Protein AF-A0A1E4RTU0-F1 (afdb_monomer_lite)

Radius of gyration: 56.6 Å; chains: 1; bounding box: 111×32×155 Å

Organism: Cyberlindnera jadinii (strain ATCC 18201 / CBS 1600 / BCRC 20928 / JCM 3617 / NBRC 0987 / NRRL Y-1542) (NCBI:txid983966)

InterPro domains:
  IPR022784 Ribosome biogenesis protein Alb1 [PF09135] (7-119)
  IPR053278 Shuttling pre-60S factor ECM1 [PTHR28280] (1-167)

Sequence (171 aa):
MAKKVSKHSRAARRNEIQEPEAKALETLPRAEKTDLTSVIIRATAKKNEDLLTSKMNKKERSKNKVTKKSTPVTNINKERVERAINLSERLEGKISKSKQRAKMVQTTRKANWDVINSEVKIHTETLEAATDDKDSEKLQEDSMVDDFYEVEKPKIQTAKNAFALLDEVEL

Secondary structure (DSSP, 8-state):
-PPPPPTTSHHHHHHHT--HHHHHTTSS---TT--HHHHHHHHHHHHHHHHHHHHHHHHHHHHT--S-------HHHHHHHHHHHHHHHHHHHHHHHHHHHHHHHHHHHHHHHHHHHHHHHHHHHHHHHHHHHHHHHHHHHHHHHHTT-------PPPPPPTTTTSTTS--

Structure (mmCIF, N/CA/C/O backbone):
data_AF-A0A1E4RTU0-F1
#
_entry.id   AF-A0A1E4RTU0-F1
#
loop_
_atom_site.group_PDB
_atom_site.id
_atom_site.type_symbol
_atom_site.label_atom_id
_atom_site.label_alt_id
_atom_site.label_comp_id
_atom_site.label_asym_id
_atom_site.label_entity_id
_atom_site.label_seq_id
_atom_site.pdbx_PDB_ins_code
_atom_site.Cartn_x
_atom_site.Cartn_y
_atom_site.Cartn_z
_atom_site.occupancy
_atom_site.B_iso_or_equiv
_atom_site.auth_seq_id
_atom_site.auth_comp_id
_atom_site.auth_asym_id
_atom_site.auth_atom_id
_atom_site.pdbx_PDB_model_num
ATOM 1 N N . MET A 1 1 ? -71.075 2.437 71.605 1.00 45.56 1 MET A N 1
ATOM 2 C CA . MET A 1 1 ? -71.528 1.034 71.765 1.00 45.56 1 MET A CA 1
ATOM 3 C C . MET A 1 1 ? -71.775 0.431 70.389 1.00 45.56 1 MET A C 1
ATOM 5 O O . MET A 1 1 ? -72.551 0.998 69.629 1.00 45.56 1 MET A O 1
ATOM 9 N N . ALA A 1 2 ? -71.085 -0.654 70.030 1.00 62.97 2 ALA A N 1
ATOM 10 C CA . ALA A 1 2 ? -71.253 -1.306 68.729 1.00 62.97 2 ALA A CA 1
ATOM 11 C C . ALA A 1 2 ? -72.575 -2.098 68.686 1.00 62.97 2 ALA A C 1
ATOM 13 O O . ALA A 1 2 ? -72.886 -2.842 69.616 1.00 62.97 2 ALA A O 1
ATOM 14 N N . LYS A 1 3 ? -73.374 -1.921 67.626 1.00 69.19 3 LYS A N 1
ATOM 15 C CA . LYS A 1 3 ? -74.648 -2.638 67.441 1.00 69.19 3 LYS A CA 1
ATOM 16 C C . LYS A 1 3 ? -74.368 -4.127 67.201 1.00 69.19 3 LYS A C 1
ATOM 18 O O . LYS A 1 3 ? -73.493 -4.462 66.405 1.00 69.19 3 LYS A O 1
ATOM 23 N N . LYS A 1 4 ? -75.115 -5.015 67.869 1.00 71.88 4 LYS A N 1
ATOM 24 C CA . LYS A 1 4 ? -75.007 -6.473 67.683 1.00 71.88 4 LYS A CA 1
ATOM 25 C C . LYS A 1 4 ? -75.307 -6.819 66.220 1.00 71.88 4 LYS A C 1
ATOM 27 O O . LYS A 1 4 ? -76.408 -6.564 65.737 1.00 71.88 4 LYS A O 1
ATOM 32 N N . VAL A 1 5 ? -74.326 -7.371 65.510 1.00 69.00 5 VAL A N 1
ATOM 33 C CA . VAL A 1 5 ? -74.485 -7.787 64.112 1.00 69.00 5 VAL A CA 1
ATOM 34 C C . VAL A 1 5 ? -75.242 -9.119 64.092 1.00 69.00 5 VAL A C 1
ATOM 36 O O . VAL A 1 5 ? -74.838 -10.075 64.749 1.00 69.00 5 VAL A O 1
ATOM 39 N N . SER A 1 6 ? -76.369 -9.175 63.378 1.00 76.50 6 SER A N 1
ATOM 40 C CA . SER A 1 6 ? -77.168 -10.400 63.218 1.00 76.50 6 SER A CA 1
ATOM 41 C C . SER A 1 6 ? -76.361 -11.503 62.523 1.00 76.50 6 SER A C 1
ATOM 43 O O . SER A 1 6 ? -75.692 -11.236 61.522 1.00 76.50 6 SER A O 1
ATOM 45 N N . LYS A 1 7 ? -76.495 -12.750 63.005 1.00 73.06 7 LYS A N 1
ATOM 46 C CA . LYS A 1 7 ? -75.825 -13.954 62.468 1.00 73.06 7 LYS A CA 1
ATOM 47 C C . LYS A 1 7 ? -76.116 -14.216 60.981 1.00 73.06 7 LYS A C 1
ATOM 49 O O . LYS A 1 7 ? -75.350 -14.899 60.320 1.00 73.06 7 LYS A O 1
ATOM 54 N N . HIS A 1 8 ? -77.209 -13.672 60.444 1.00 72.19 8 HIS A N 1
ATOM 55 C CA . HIS A 1 8 ? -77.600 -13.831 59.037 1.00 72.19 8 HIS A CA 1
ATOM 56 C C . HIS A 1 8 ? -77.222 -12.639 58.142 1.00 72.19 8 HIS A C 1
ATOM 58 O O . HIS A 1 8 ? -77.520 -12.644 56.948 1.00 72.19 8 HIS A O 1
ATOM 64 N N . SER A 1 9 ? -76.576 -11.606 58.692 1.00 76.44 9 SER A N 1
ATOM 65 C CA . SER A 1 9 ? -76.169 -10.437 57.912 1.00 76.44 9 SER A CA 1
ATOM 66 C C . SER A 1 9 ? -74.999 -10.757 56.983 1.00 76.44 9 SER A C 1
ATOM 68 O O . SER A 1 9 ? -74.078 -11.501 57.324 1.00 76.44 9 SER A O 1
ATOM 70 N N . ARG A 1 10 ? -74.995 -10.114 55.813 1.00 70.88 10 ARG A N 1
ATOM 71 C CA . ARG A 1 10 ? -73.945 -10.241 54.794 1.00 70.88 10 ARG A CA 1
ATOM 72 C C . ARG A 1 10 ? -72.553 -9.886 55.338 1.00 70.88 10 ARG A C 1
ATOM 74 O O . ARG A 1 10 ? -71.573 -10.489 54.923 1.00 70.88 10 ARG A O 1
ATOM 81 N N . ALA A 1 11 ? -72.471 -8.959 56.298 1.00 71.00 11 ALA A N 1
ATOM 82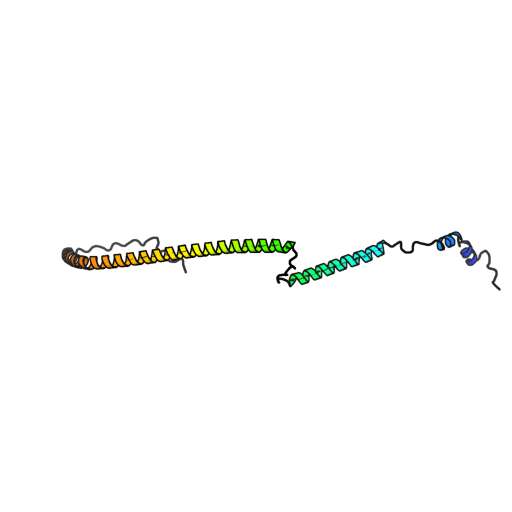 C CA . ALA A 1 11 ? -71.219 -8.589 56.964 1.00 71.00 11 ALA A CA 1
ATOM 83 C C . ALA A 1 11 ? -70.666 -9.702 57.876 1.00 71.00 11 ALA A C 1
ATOM 85 O O . ALA A 1 11 ? -69.456 -9.882 57.934 1.00 71.00 11 ALA A O 1
ATOM 86 N N . ALA A 1 12 ? -71.537 -10.473 58.542 1.00 71.00 12 ALA A N 1
ATOM 87 C CA . ALA A 1 12 ? -71.121 -11.602 59.379 1.00 71.00 12 ALA A CA 1
ATOM 88 C C . ALA A 1 12 ? -70.538 -12.734 58.519 1.00 71.00 12 ALA A C 1
ATOM 90 O O . ALA A 1 12 ? -69.432 -13.196 58.778 1.00 71.00 12 ALA A O 1
ATOM 91 N N . ARG A 1 13 ? -71.218 -13.070 57.414 1.00 69.19 13 ARG A N 1
ATOM 92 C CA . ARG A 1 13 ? -70.750 -14.083 56.451 1.00 69.19 13 ARG A CA 1
ATOM 93 C C . ARG A 1 13 ? -69.430 -13.705 55.772 1.00 69.19 13 ARG A C 1
ATOM 95 O O . ARG A 1 13 ? -68.651 -14.577 55.417 1.00 69.19 13 ARG A O 1
ATOM 102 N N . ARG A 1 14 ? -69.157 -12.407 55.599 1.00 68.06 14 ARG A N 1
ATOM 103 C CA . ARG A 1 14 ? -67.909 -11.926 54.984 1.00 68.06 14 ARG A CA 1
ATOM 104 C C . ARG A 1 14 ? -66.693 -12.057 55.912 1.00 68.06 14 ARG A C 1
ATOM 106 O O . ARG A 1 14 ? -65.586 -12.207 55.412 1.00 68.06 14 ARG A O 1
ATOM 113 N N . ASN A 1 15 ? -66.898 -12.007 57.229 1.00 62.62 15 ASN A N 1
ATOM 114 C CA . ASN A 1 15 ? -65.826 -12.166 58.217 1.00 62.62 15 ASN A CA 1
ATOM 115 C C . ASN A 1 15 ? -65.543 -13.642 58.546 1.00 62.62 15 ASN A C 1
ATOM 117 O O . ASN A 1 15 ? -64.436 -13.963 58.955 1.00 62.62 15 ASN A O 1
ATOM 121 N N . GLU A 1 16 ? -66.518 -14.534 58.349 1.00 61.56 16 GLU A N 1
ATOM 122 C CA . GLU A 1 16 ? -66.374 -15.983 58.577 1.00 61.56 16 GLU A CA 1
ATOM 123 C C . GLU A 1 16 ? -65.512 -16.675 57.500 1.00 61.56 16 GLU A C 1
ATOM 125 O O . GLU A 1 16 ? -64.900 -17.697 57.767 1.00 61.56 16 GLU A O 1
ATOM 130 N N . ILE A 1 17 ? -65.403 -16.079 56.304 1.00 60.53 17 ILE A N 1
ATOM 131 C CA . ILE A 1 17 ? -64.578 -16.563 55.172 1.00 60.53 17 ILE A CA 1
ATOM 132 C C . ILE A 1 17 ? -63.129 -16.035 55.260 1.00 60.53 17 ILE A C 1
ATOM 134 O O . ILE A 1 17 ? -62.313 -16.219 54.359 1.00 60.53 17 ILE A O 1
ATOM 138 N N . GLN A 1 18 ? -62.779 -15.331 56.339 1.00 58.88 18 GLN A N 1
ATOM 139 C CA . GLN A 1 18 ? -61.429 -14.818 56.524 1.00 58.88 18 GLN A CA 1
ATOM 140 C C . GLN A 1 18 ? -60.533 -15.924 57.096 1.00 58.88 18 GLN A C 1
ATOM 142 O O . GLN A 1 18 ? -60.240 -15.939 58.288 1.00 58.88 18 GLN A O 1
ATOM 147 N N . GLU A 1 19 ? -60.130 -16.850 56.221 1.00 61.78 19 GLU A N 1
ATOM 148 C CA . GLU A 1 19 ? -59.157 -17.916 56.486 1.00 61.78 19 GLU A CA 1
ATOM 149 C C . GLU A 1 19 ? -57.935 -17.343 57.238 1.00 61.78 19 GLU A C 1
ATOM 151 O O . GLU A 1 19 ? -57.203 -16.511 56.682 1.00 61.78 19 GLU A O 1
ATOM 156 N N . PRO A 1 20 ? -57.693 -17.729 58.506 1.00 62.56 20 PRO A N 1
ATOM 157 C CA . PRO A 1 20 ? -56.568 -17.215 59.290 1.00 62.56 20 PRO A CA 1
ATOM 158 C C . PRO A 1 20 ? -55.217 -17.656 58.709 1.00 62.56 20 PRO A C 1
ATOM 160 O O . PRO A 1 20 ? -54.208 -16.976 58.901 1.00 62.56 20 PRO A O 1
ATOM 163 N N . GLU A 1 21 ? -55.209 -18.744 57.940 1.00 61.44 21 GLU A N 1
ATOM 164 C CA . GLU A 1 21 ? -54.035 -19.271 57.244 1.00 61.44 21 GLU A CA 1
ATOM 165 C C . GLU A 1 21 ? -53.525 -18.313 56.156 1.00 61.44 21 GLU A C 1
ATOM 167 O O . GLU A 1 21 ? -52.318 -18.172 55.973 1.00 61.44 21 GLU A O 1
ATOM 172 N N . ALA A 1 22 ? -54.415 -17.562 55.494 1.00 62.41 22 ALA A N 1
ATOM 173 C CA . ALA A 1 22 ? -54.025 -16.605 54.458 1.00 62.41 22 ALA A CA 1
ATOM 174 C C . ALA A 1 22 ? -53.202 -15.432 55.022 1.00 62.41 22 ALA A C 1
ATOM 176 O O . ALA A 1 22 ? -52.279 -14.957 54.364 1.00 62.41 22 ALA A O 1
ATOM 177 N N . LYS A 1 23 ? -53.474 -15.006 56.266 1.00 65.81 23 LYS A N 1
ATOM 178 C CA . LYS A 1 23 ? -52.686 -13.967 56.960 1.00 65.81 23 LYS A CA 1
ATOM 179 C C . LYS A 1 23 ? -51.323 -14.474 57.431 1.00 65.81 23 LYS A C 1
ATOM 181 O O . LYS A 1 23 ? -50.386 -13.689 57.529 1.00 65.81 23 LYS A O 1
ATOM 186 N N . ALA A 1 24 ? -51.192 -15.774 57.700 1.00 67.38 24 ALA A N 1
ATOM 187 C CA . ALA A 1 24 ? -49.907 -16.385 58.036 1.00 67.38 24 ALA A CA 1
ATOM 188 C C . ALA A 1 24 ? -48.956 -16.449 56.823 1.00 67.38 24 ALA A C 1
ATOM 190 O O . ALA A 1 24 ? -47.741 -16.464 56.995 1.00 67.38 24 ALA A O 1
ATOM 191 N N . LEU A 1 25 ? -49.490 -16.437 55.596 1.00 65.81 25 LEU A N 1
ATOM 192 C CA . LEU A 1 25 ? -48.696 -16.391 54.361 1.00 65.81 25 LEU A CA 1
ATOM 193 C C . LEU A 1 25 ? -48.195 -14.980 54.008 1.00 65.81 25 LEU A C 1
ATOM 195 O O . LEU A 1 25 ? -47.264 -14.854 53.214 1.00 65.81 25 LEU A O 1
ATOM 199 N N . GLU A 1 26 ? -48.783 -13.928 54.586 1.00 70.62 26 GLU A N 1
ATOM 200 C CA . GLU A 1 26 ? -48.358 -12.534 54.382 1.00 70.62 26 GLU A CA 1
ATOM 201 C C . GLU A 1 26 ? -47.128 -12.160 55.224 1.00 70.62 26 GLU A C 1
ATOM 203 O O . GLU A 1 26 ? -46.374 -11.268 54.843 1.00 70.62 26 GLU A O 1
ATOM 208 N N . THR A 1 27 ? -46.899 -12.843 56.353 1.00 75.06 27 THR A N 1
ATOM 209 C CA . THR A 1 27 ? -45.747 -12.601 57.243 1.00 75.06 27 THR A CA 1
ATOM 210 C C . THR A 1 27 ? -44.485 -13.351 56.822 1.00 75.06 27 THR A C 1
ATOM 212 O O . THR A 1 27 ? -43.403 -13.074 57.345 1.00 75.06 27 THR A O 1
ATOM 215 N N . LEU A 1 28 ? -44.595 -14.292 55.880 1.00 73.38 28 LEU A N 1
ATOM 216 C CA . LEU A 1 28 ? -43.433 -14.960 55.312 1.00 73.38 28 LEU A CA 1
ATOM 217 C C . LEU A 1 28 ? -42.705 -13.994 54.366 1.00 73.38 28 LEU A C 1
ATOM 219 O O . LEU A 1 28 ? -43.346 -13.402 53.494 1.00 73.38 28 LEU A O 1
ATOM 223 N N . PRO A 1 29 ? -41.372 -13.841 54.484 1.00 73.75 29 PRO A N 1
ATOM 224 C CA . PRO A 1 29 ? -40.609 -13.002 53.573 1.00 73.75 29 PRO A CA 1
ATOM 225 C C . PRO A 1 29 ? -40.740 -13.552 52.148 1.00 73.75 29 PRO A C 1
ATOM 227 O O . PRO A 1 29 ? -40.154 -14.575 51.789 1.00 73.75 29 PRO A O 1
ATOM 230 N N . ARG A 1 30 ? -41.540 -12.873 51.321 1.00 68.31 30 ARG A N 1
ATOM 231 C CA . ARG A 1 30 ? -41.620 -13.137 49.884 1.00 68.31 30 ARG A CA 1
ATOM 232 C C . ARG A 1 30 ? -40.305 -12.693 49.249 1.00 68.31 30 ARG A C 1
ATOM 234 O O . ARG A 1 30 ? -39.749 -11.663 49.611 1.00 68.31 30 ARG A O 1
ATOM 241 N N . ALA A 1 31 ? -39.798 -13.446 48.280 1.00 70.81 31 ALA A N 1
ATOM 242 C CA . ALA A 1 31 ? -38.644 -13.008 47.506 1.00 70.81 31 ALA A CA 1
ATOM 243 C C . ALA A 1 31 ? -39.057 -11.819 46.613 1.00 70.81 31 ALA A C 1
ATOM 245 O O . ALA A 1 31 ? -39.566 -12.001 45.513 1.00 70.81 31 ALA A O 1
ATOM 246 N N . GLU A 1 32 ? -38.852 -10.588 47.083 1.00 67.62 32 GLU A N 1
ATOM 247 C CA . GLU A 1 32 ? -39.274 -9.337 46.421 1.00 67.62 32 GLU A CA 1
ATOM 248 C C . GLU A 1 32 ? -38.527 -9.031 45.101 1.00 67.62 32 GLU A C 1
ATOM 250 O O . GLU A 1 32 ? -38.765 -8.005 44.466 1.00 67.62 32 GLU A O 1
ATOM 255 N N . LYS A 1 33 ? -37.611 -9.907 44.659 1.00 61.59 33 LYS A N 1
ATOM 256 C CA . LYS A 1 33 ? -36.774 -9.725 43.455 1.00 61.59 33 LYS A CA 1
ATOM 257 C C . LYS A 1 33 ? -36.660 -10.992 42.601 1.00 61.59 33 LYS A C 1
ATOM 259 O O . LYS A 1 33 ? -35.572 -11.348 42.154 1.00 61.59 33 LYS A O 1
ATOM 264 N N . THR A 1 34 ? -37.767 -11.693 42.376 1.00 64.56 34 THR A N 1
ATOM 265 C CA . THR A 1 34 ? -37.798 -12.872 41.488 1.00 64.56 34 THR A CA 1
ATOM 266 C C . THR A 1 34 ? -37.819 -12.519 39.999 1.00 64.56 34 THR A C 1
ATOM 268 O O . THR A 1 34 ? -37.480 -13.367 39.176 1.00 64.56 34 THR A O 1
ATOM 271 N N . ASP A 1 35 ? -38.099 -11.262 39.635 1.00 67.75 35 ASP A N 1
ATOM 272 C CA . ASP A 1 35 ? -38.047 -10.764 38.250 1.00 67.75 35 ASP A CA 1
ATOM 273 C C . ASP A 1 35 ? -36.610 -10.477 37.777 1.00 67.75 35 ASP A C 1
ATOM 275 O O . ASP A 1 35 ? -36.276 -9.405 37.255 1.00 67.75 35 ASP A O 1
ATOM 279 N N . LEU A 1 36 ? -35.740 -11.475 37.932 1.00 76.00 36 LEU A N 1
ATOM 280 C CA . LEU A 1 36 ? -34.381 -11.490 37.389 1.00 76.00 36 LEU A CA 1
ATOM 281 C C . LEU A 1 36 ? -34.403 -11.324 35.866 1.00 76.00 36 LEU A C 1
ATOM 283 O O . LEU A 1 36 ? -33.525 -10.678 35.300 1.00 76.00 36 LEU A O 1
ATOM 287 N N . THR A 1 37 ? -35.446 -11.830 35.206 1.00 76.44 37 THR A N 1
ATOM 288 C CA . THR A 1 37 ? -35.696 -11.664 33.770 1.00 76.44 37 THR A CA 1
ATOM 289 C C . THR A 1 37 ? -35.791 -10.191 33.381 1.00 76.44 37 THR A C 1
ATOM 291 O O . THR A 1 37 ? -35.110 -9.770 32.453 1.00 76.44 37 THR A O 1
ATOM 294 N N . SER A 1 38 ? -36.540 -9.368 34.119 1.00 77.81 38 SER A N 1
ATOM 295 C CA . SER A 1 38 ? -36.683 -7.935 33.822 1.00 77.81 38 SER A CA 1
ATOM 296 C C . SER A 1 38 ? -35.371 -7.156 34.003 1.00 77.81 38 SER A C 1
ATOM 298 O O . SER A 1 38 ? -35.087 -6.204 33.269 1.00 77.81 38 SER A O 1
ATOM 300 N N . VAL A 1 39 ? -34.548 -7.567 34.973 1.00 80.62 39 VAL A N 1
ATOM 301 C CA . VAL A 1 39 ? -33.229 -6.981 35.247 1.00 80.62 39 VAL A CA 1
ATOM 302 C C . VAL A 1 39 ? -32.233 -7.389 34.163 1.00 80.62 39 VAL A C 1
ATOM 304 O O . VAL A 1 39 ? -31.518 -6.538 33.635 1.00 80.62 39 VAL A O 1
ATOM 307 N N . ILE A 1 40 ? -32.235 -8.665 33.770 1.00 82.12 40 ILE A N 1
ATOM 308 C CA . ILE A 1 40 ? -31.419 -9.190 32.673 1.00 82.12 40 ILE A CA 1
ATOM 309 C C . ILE A 1 40 ? -31.813 -8.525 31.351 1.00 82.12 40 ILE A C 1
ATOM 311 O O . ILE A 1 40 ? -30.932 -8.075 30.622 1.00 82.12 40 ILE A O 1
ATOM 315 N N . ILE A 1 41 ? -33.108 -8.383 31.052 1.00 82.00 41 ILE A N 1
ATOM 316 C CA . ILE A 1 41 ? -33.603 -7.715 29.839 1.00 82.00 41 ILE A CA 1
ATOM 317 C C . ILE A 1 41 ? -33.143 -6.253 29.806 1.00 82.00 41 ILE A C 1
ATOM 319 O O . ILE A 1 41 ? -32.578 -5.823 28.807 1.00 82.00 41 ILE A O 1
ATOM 323 N N . ARG A 1 42 ? -33.277 -5.493 30.903 1.00 81.94 42 ARG A N 1
ATOM 324 C CA . ARG A 1 42 ? -32.774 -4.106 30.964 1.00 81.94 42 ARG A CA 1
ATOM 325 C C . ARG A 1 42 ? -31.257 -4.012 30.796 1.00 81.94 42 ARG A C 1
ATOM 327 O O . ARG A 1 42 ? -30.772 -3.161 30.054 1.00 81.94 42 ARG A O 1
ATOM 334 N N . ALA A 1 43 ? -30.502 -4.886 31.458 1.00 81.81 43 ALA A N 1
ATOM 335 C CA . ALA A 1 43 ? -29.044 -4.884 31.379 1.00 81.81 43 ALA A CA 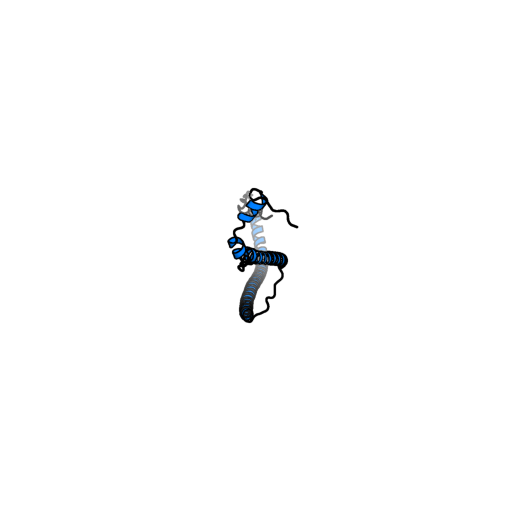1
ATOM 336 C C . ALA A 1 43 ? -28.527 -5.304 29.990 1.00 81.81 43 ALA A C 1
ATOM 338 O O . ALA A 1 43 ? -27.538 -4.754 29.504 1.00 81.81 43 ALA A O 1
ATOM 339 N N . THR A 1 44 ? -29.184 -6.269 29.340 1.00 84.88 44 THR A N 1
ATOM 340 C CA . THR A 1 44 ? -28.823 -6.751 27.997 1.00 84.88 44 THR A CA 1
ATOM 341 C C . THR A 1 44 ? -29.268 -5.788 26.903 1.00 84.88 44 THR A C 1
ATOM 343 O O . THR A 1 44 ? -28.482 -5.528 25.996 1.00 84.88 44 THR A O 1
ATOM 346 N N . ALA A 1 45 ? -30.457 -5.189 27.013 1.00 83.06 45 ALA A N 1
ATOM 347 C CA . ALA A 1 45 ? -30.926 -4.157 26.091 1.00 83.06 45 ALA A CA 1
ATOM 348 C C . ALA A 1 45 ? -29.967 -2.962 26.066 1.00 83.06 45 ALA A C 1
ATOM 350 O O . ALA A 1 45 ? -29.522 -2.574 24.991 1.00 83.06 45 ALA A O 1
ATOM 351 N N . LYS A 1 46 ? -29.540 -2.473 27.239 1.00 86.44 46 LYS A N 1
ATOM 352 C CA . LYS A 1 46 ? -28.554 -1.389 27.340 1.00 86.44 46 LYS A CA 1
ATOM 353 C C . LYS A 1 46 ? -27.208 -1.757 26.705 1.00 86.44 46 LYS A C 1
ATOM 355 O O . LYS A 1 46 ? -26.664 -0.986 25.926 1.00 86.44 46 LYS A O 1
ATOM 360 N N . LYS A 1 47 ? -26.683 -2.960 26.974 1.00 89.12 47 LYS A N 1
ATOM 361 C CA . LYS A 1 47 ? -25.436 -3.441 26.343 1.00 89.12 47 LYS A CA 1
ATOM 362 C C . LYS A 1 47 ? -25.559 -3.544 24.822 1.00 89.12 47 LYS A C 1
ATOM 364 O O . LYS A 1 47 ? -24.610 -3.223 24.111 1.00 89.12 47 LYS A O 1
ATOM 369 N N . ASN A 1 48 ? -26.705 -4.003 24.327 1.00 89.56 48 ASN A N 1
ATOM 370 C CA . ASN A 1 48 ? -26.962 -4.115 22.897 1.00 89.56 48 ASN A CA 1
ATOM 371 C C . ASN A 1 48 ? -27.072 -2.734 22.245 1.00 89.56 48 ASN A C 1
ATOM 373 O O . ASN A 1 48 ? -26.499 -2.530 21.178 1.00 89.56 48 ASN A O 1
ATOM 377 N N . GLU A 1 49 ? -27.734 -1.785 22.904 1.00 88.38 49 GLU A N 1
ATOM 378 C CA . GLU A 1 49 ? -27.833 -0.389 22.480 1.00 88.38 49 GLU A CA 1
ATOM 379 C C . GLU A 1 49 ? -26.451 0.288 22.450 1.00 88.38 49 GLU A C 1
ATOM 381 O O . GLU A 1 49 ? -26.066 0.842 21.421 1.00 88.38 49 GLU A O 1
ATOM 386 N N . ASP A 1 50 ? -25.638 0.129 23.499 1.00 90.75 50 ASP A N 1
ATOM 387 C CA . ASP A 1 50 ? -24.251 0.621 23.569 1.00 90.75 50 ASP A CA 1
ATOM 388 C C . ASP A 1 50 ? -23.357 0.016 22.469 1.00 90.75 50 ASP A C 1
ATOM 390 O O . ASP A 1 50 ? -22.470 0.672 21.906 1.00 90.75 50 ASP A O 1
ATOM 394 N N . LEU A 1 51 ? -23.583 -1.253 22.121 1.00 91.75 51 LEU A N 1
ATOM 395 C CA . LEU A 1 51 ? -22.865 -1.924 21.040 1.00 91.75 51 LEU A CA 1
ATOM 396 C C . LEU A 1 51 ? -23.291 -1.389 19.665 1.00 91.75 51 LEU A C 1
ATOM 398 O O . LEU A 1 51 ? -22.455 -1.255 18.765 1.00 91.75 51 LEU A O 1
ATOM 402 N N . LEU A 1 52 ? -24.575 -1.066 19.502 1.00 91.69 52 LEU A N 1
ATOM 403 C CA . LEU A 1 52 ? -25.147 -0.514 18.277 1.00 91.69 52 LEU A CA 1
ATOM 404 C C . LEU A 1 52 ? -24.675 0.929 18.057 1.00 91.69 52 LEU A C 1
ATOM 406 O O . LEU A 1 52 ? -24.162 1.235 16.978 1.00 91.69 52 LEU A O 1
ATOM 410 N N . THR A 1 53 ? -24.708 1.775 19.089 1.00 91.31 53 THR A N 1
ATOM 411 C CA . THR A 1 53 ? -24.154 3.140 19.048 1.00 91.31 53 THR A CA 1
ATOM 412 C C . THR A 1 53 ? -22.651 3.114 18.770 1.00 91.31 53 THR A C 1
ATOM 414 O O . THR A 1 53 ? -22.165 3.830 17.895 1.00 91.31 53 THR A O 1
ATOM 417 N N . SER A 1 54 ? -21.897 2.211 19.403 1.00 90.81 54 SER A N 1
ATOM 418 C CA . SER A 1 54 ? -20.466 2.018 19.129 1.00 90.81 54 SER A CA 1
ATOM 419 C C . SER A 1 54 ? -20.184 1.594 17.682 1.00 90.81 54 SER A C 1
ATOM 421 O O . SER A 1 54 ? -19.203 2.047 17.084 1.00 90.81 54 SER A O 1
ATOM 423 N N . LYS A 1 55 ? -21.021 0.729 17.093 1.00 90.75 55 LYS A N 1
ATOM 424 C CA . LYS A 1 55 ? -20.907 0.314 15.683 1.00 90.75 55 LYS A CA 1
ATOM 425 C C . LYS A 1 55 ? -21.250 1.456 14.727 1.00 90.75 55 LYS A C 1
ATOM 427 O O . LYS A 1 55 ? -20.509 1.656 13.764 1.00 90.75 55 LYS A O 1
ATOM 432 N N . MET A 1 56 ? -22.303 2.221 15.007 1.00 88.94 56 MET A N 1
ATOM 433 C CA . MET A 1 56 ? -22.678 3.410 14.233 1.00 88.94 56 MET A CA 1
ATOM 434 C C . MET A 1 56 ? -21.566 4.462 14.273 1.00 88.94 56 MET A C 1
ATOM 436 O O . MET A 1 56 ? -21.057 4.846 13.222 1.00 88.94 56 MET A O 1
ATOM 440 N N . ASN A 1 57 ? -21.055 4.784 15.462 1.00 86.69 57 ASN A N 1
ATOM 441 C CA . ASN A 1 57 ? -19.929 5.699 15.650 1.00 86.69 57 ASN A CA 1
ATOM 442 C C . ASN A 1 57 ? -18.659 5.228 14.920 1.00 86.69 57 ASN A C 1
ATOM 444 O O . ASN A 1 57 ? -17.940 6.029 14.324 1.00 86.69 57 ASN A O 1
ATOM 448 N N . LYS A 1 58 ? -18.353 3.921 14.931 1.00 83.81 58 LYS A N 1
ATOM 449 C CA . LYS A 1 58 ? -17.228 3.358 14.159 1.00 83.81 58 LYS A CA 1
ATOM 450 C C . LYS A 1 58 ? -17.451 3.482 12.652 1.00 83.81 58 LYS A C 1
ATOM 452 O O . LYS A 1 58 ? -16.503 3.811 11.942 1.00 83.81 58 LYS A O 1
ATOM 457 N N . LYS A 1 59 ? -18.671 3.237 12.167 1.00 82.56 59 LYS A N 1
ATOM 458 C CA . LYS A 1 59 ? -19.038 3.342 10.748 1.00 82.56 59 LYS A CA 1
ATOM 459 C C . LYS A 1 59 ? -18.953 4.789 10.260 1.00 82.56 59 LYS A C 1
ATOM 461 O O . LYS A 1 59 ? -18.360 5.030 9.215 1.00 82.56 59 LYS A O 1
ATOM 466 N N . GLU A 1 60 ? -19.454 5.749 11.031 1.00 78.06 60 GLU A N 1
ATOM 467 C CA . GLU A 1 60 ? -19.341 7.183 10.729 1.00 78.06 60 GLU A CA 1
ATOM 468 C C . GLU A 1 60 ? -17.884 7.655 10.734 1.00 78.06 60 GLU A C 1
ATOM 470 O O . GLU A 1 60 ? -17.419 8.262 9.770 1.00 78.06 60 GLU A O 1
ATOM 475 N N . ARG A 1 61 ? -17.105 7.263 11.752 1.00 68.06 61 ARG A N 1
ATOM 476 C CA . ARG A 1 61 ? -15.659 7.542 11.810 1.00 68.06 61 ARG A CA 1
ATOM 477 C C . ARG A 1 61 ? -14.869 6.872 10.685 1.00 68.06 61 ARG A C 1
ATOM 479 O O . ARG A 1 61 ? -13.787 7.345 10.359 1.00 68.06 61 ARG A O 1
ATOM 486 N N . SER A 1 62 ? -15.353 5.760 10.134 1.00 63.81 62 SER A N 1
ATOM 487 C CA . SER A 1 62 ? -14.715 5.046 9.022 1.00 63.81 62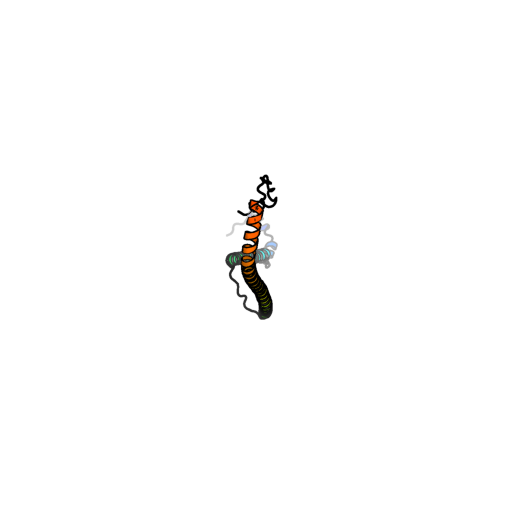 SER A CA 1
ATOM 488 C C . SER A 1 62 ? -15.023 5.682 7.669 1.00 63.81 62 SER A C 1
ATOM 490 O O . SER A 1 62 ? -14.145 5.695 6.813 1.00 63.81 62 SER A O 1
ATOM 492 N N . LYS A 1 63 ? -16.236 6.214 7.469 1.00 64.12 63 LYS A N 1
ATOM 493 C CA . LYS A 1 63 ? -16.638 6.856 6.207 1.00 64.12 63 LYS A CA 1
ATOM 494 C C . LYS A 1 63 ? -15.812 8.107 5.892 1.00 64.12 63 LYS A C 1
ATOM 496 O O . LYS A 1 63 ? -15.523 8.352 4.730 1.00 64.12 63 LYS A O 1
ATOM 501 N N . ASN A 1 64 ? -15.354 8.825 6.921 1.00 58.22 64 ASN A N 1
ATOM 502 C CA . ASN A 1 64 ? -14.586 10.067 6.762 1.00 58.22 64 ASN A CA 1
ATOM 503 C C . ASN A 1 64 ? -13.068 9.905 6.967 1.00 58.22 64 ASN A C 1
ATOM 505 O O . ASN A 1 64 ? -12.349 10.901 7.006 1.00 58.22 64 ASN A O 1
ATOM 509 N N . LYS A 1 65 ? -12.546 8.678 7.129 1.00 55.47 65 LYS A N 1
ATOM 510 C CA . LYS A 1 65 ? -11.133 8.457 7.481 1.00 55.47 65 LYS A CA 1
ATOM 511 C C . LYS A 1 65 ? -10.405 7.585 6.460 1.00 55.47 65 LYS A C 1
ATOM 513 O O . LYS A 1 65 ? -9.939 6.496 6.771 1.00 55.47 65 LYS A O 1
ATOM 518 N N . VAL A 1 66 ? -10.225 8.148 5.264 1.00 55.09 66 VAL A N 1
ATOM 519 C CA . VAL A 1 66 ? -9.166 7.771 4.299 1.00 55.09 66 VAL A CA 1
ATOM 520 C C . VAL A 1 66 ? -7.822 8.415 4.698 1.00 55.09 66 VAL A C 1
ATOM 522 O O . VAL A 1 66 ? -6.913 8.582 3.896 1.00 55.09 66 VAL A O 1
ATOM 525 N N . THR A 1 67 ? -7.647 8.800 5.964 1.00 55.03 67 THR A N 1
ATOM 526 C CA . THR A 1 67 ? -6.380 9.335 6.466 1.00 55.03 67 THR A CA 1
ATOM 527 C C . THR A 1 67 ? -5.707 8.307 7.364 1.00 55.03 67 THR A C 1
ATOM 529 O O . THR A 1 67 ? -6.258 7.866 8.377 1.00 55.03 67 THR A O 1
ATOM 532 N N . LYS A 1 68 ? -4.511 7.896 6.918 1.00 56.56 68 LYS A N 1
ATOM 533 C CA . LYS A 1 68 ? -3.556 6.985 7.562 1.00 56.56 68 LYS A CA 1
ATOM 534 C C . LYS A 1 68 ? -3.631 7.112 9.088 1.00 56.56 68 LYS A C 1
ATOM 536 O O . LYS A 1 68 ? -3.127 8.072 9.662 1.00 56.56 68 LYS A O 1
ATOM 541 N N . LYS A 1 69 ? -4.260 6.150 9.767 1.00 56.66 69 LYS A N 1
ATOM 542 C CA . LYS A 1 69 ? -4.086 6.017 11.217 1.00 56.66 69 LYS A CA 1
ATOM 543 C C . LYS A 1 69 ? -2.654 5.538 11.431 1.00 56.66 69 LYS A C 1
ATOM 545 O O . LYS A 1 69 ? -2.362 4.389 11.112 1.00 56.66 69 LYS A O 1
ATOM 550 N N . SER A 1 70 ? -1.781 6.396 11.956 1.00 59.91 70 SER A N 1
ATOM 551 C CA . SER A 1 70 ? -0.562 5.932 12.611 1.00 59.91 70 SER A CA 1
ATOM 552 C C . SER A 1 70 ? -1.003 5.091 13.806 1.00 59.91 70 SER A C 1
ATOM 554 O O . SER A 1 70 ? -1.456 5.586 14.836 1.00 59.91 70 SER A O 1
ATOM 556 N N . THR A 1 71 ? -1.001 3.774 13.631 1.00 61.09 71 THR A N 1
ATOM 557 C CA . THR A 1 71 ? -1.093 2.866 14.767 1.00 61.09 71 THR A CA 1
ATOM 558 C C . THR A 1 71 ? 0.118 3.135 15.655 1.00 61.09 71 THR A C 1
ATOM 560 O O . THR A 1 71 ? 1.227 3.187 15.114 1.00 61.09 71 THR A O 1
ATOM 563 N N . PRO A 1 72 ? -0.049 3.312 16.978 1.00 62.38 72 PRO A N 1
ATOM 564 C CA . PRO A 1 72 ? 1.095 3.405 17.871 1.00 62.38 72 PRO A CA 1
ATOM 565 C C . PRO A 1 72 ? 1.952 2.155 17.662 1.00 62.38 72 PRO A C 1
ATOM 567 O O . PRO A 1 72 ? 1.436 1.032 17.655 1.00 62.38 72 PRO A O 1
ATOM 570 N N . VAL A 1 73 ? 3.240 2.363 17.388 1.00 57.78 73 VAL A N 1
ATOM 571 C CA . VAL A 1 73 ? 4.197 1.286 17.134 1.00 57.78 73 VAL A CA 1
ATOM 572 C C . VAL A 1 73 ? 4.385 0.529 18.446 1.00 57.78 73 VAL A C 1
ATOM 574 O O . VAL A 1 73 ? 5.207 0.879 19.281 1.00 57.78 73 VAL A O 1
ATOM 577 N N . THR A 1 74 ? 3.562 -0.491 18.664 1.00 67.62 74 THR A N 1
ATOM 578 C CA . THR A 1 74 ? 3.831 -1.532 19.654 1.00 67.62 74 THR A CA 1
ATOM 579 C C . THR A 1 74 ? 5.009 -2.376 19.157 1.00 67.62 74 THR A C 1
ATOM 581 O O . THR A 1 74 ? 5.228 -2.467 17.948 1.00 67.62 74 THR A O 1
ATOM 584 N N . ASN A 1 75 ? 5.766 -3.018 20.054 1.00 64.44 75 ASN A N 1
ATOM 585 C CA . ASN A 1 75 ? 6.958 -3.805 19.684 1.00 64.44 75 ASN A CA 1
ATOM 586 C C . ASN A 1 75 ? 6.689 -4.841 18.567 1.00 64.44 75 ASN A C 1
ATOM 588 O O . ASN A 1 75 ? 7.528 -5.035 17.695 1.00 64.44 75 ASN A O 1
ATOM 592 N N . ILE A 1 76 ? 5.480 -5.413 18.512 1.00 68.25 76 ILE A N 1
ATOM 593 C CA . ILE A 1 76 ? 5.030 -6.334 17.447 1.00 68.25 76 ILE A CA 1
ATOM 594 C C . ILE A 1 76 ? 4.887 -5.643 16.077 1.00 68.25 76 ILE A C 1
ATOM 596 O O . ILE A 1 76 ? 5.162 -6.238 15.035 1.00 68.25 76 ILE A O 1
ATOM 600 N N . ASN A 1 77 ? 4.465 -4.379 16.051 1.00 73.69 77 ASN A N 1
ATOM 601 C CA . ASN A 1 77 ? 4.340 -3.609 14.815 1.00 73.69 77 ASN A CA 1
ATOM 602 C C . ASN A 1 77 ? 5.696 -3.095 14.315 1.00 73.69 77 ASN A C 1
ATOM 604 O O . ASN A 1 77 ? 5.828 -2.857 13.117 1.00 73.69 77 ASN A O 1
ATOM 608 N N . LYS A 1 78 ? 6.702 -2.966 15.191 1.00 82.12 78 LYS A N 1
ATOM 609 C CA . LYS A 1 78 ? 8.046 -2.501 14.825 1.00 82.12 78 LYS A CA 1
ATOM 610 C C . LYS A 1 78 ? 8.724 -3.452 13.838 1.00 82.12 78 LYS A C 1
ATOM 612 O O . LYS A 1 78 ? 9.078 -3.025 12.746 1.00 82.12 78 LYS A O 1
ATOM 617 N N . GLU A 1 79 ? 8.786 -4.747 14.152 1.00 84.69 79 GLU A N 1
ATOM 618 C CA . GLU A 1 79 ? 9.387 -5.738 13.246 1.00 84.69 79 GLU A CA 1
ATOM 619 C C . GLU A 1 79 ? 8.643 -5.842 11.912 1.00 84.69 79 GLU A C 1
ATOM 621 O O . GLU A 1 79 ? 9.254 -6.005 10.857 1.00 84.69 79 GLU A O 1
ATOM 626 N N . ARG A 1 80 ? 7.307 -5.755 11.930 1.00 84.12 80 ARG A N 1
ATOM 627 C CA . ARG A 1 80 ? 6.511 -5.798 10.697 1.00 84.12 80 ARG A CA 1
ATOM 628 C C . ARG A 1 80 ? 6.799 -4.588 9.810 1.00 84.12 80 ARG A C 1
ATOM 630 O O . ARG A 1 80 ? 6.865 -4.736 8.592 1.00 84.12 80 ARG A O 1
ATOM 637 N N . VAL A 1 81 ? 6.971 -3.416 10.418 1.00 85.81 81 VAL A N 1
ATOM 638 C CA . VAL A 1 81 ? 7.345 -2.182 9.723 1.00 85.81 81 VAL A CA 1
ATOM 639 C C . VAL A 1 81 ? 8.779 -2.269 9.198 1.00 85.81 81 VAL A C 1
ATOM 641 O O . VAL A 1 81 ? 8.985 -1.994 8.024 1.00 85.81 81 VAL A O 1
ATOM 644 N N . GLU A 1 82 ? 9.744 -2.738 9.991 1.00 87.31 82 GLU A N 1
ATOM 645 C CA . GLU A 1 82 ? 11.137 -2.933 9.554 1.00 87.31 82 GLU A CA 1
ATOM 646 C C . GLU A 1 82 ? 11.239 -3.914 8.379 1.00 87.31 82 GLU A C 1
ATOM 648 O O . GLU A 1 82 ? 11.874 -3.617 7.369 1.00 87.31 82 GLU A O 1
ATOM 653 N N . ARG A 1 83 ? 10.538 -5.055 8.440 1.00 89.38 83 ARG A N 1
ATOM 654 C CA . ARG A 1 83 ? 10.474 -6.002 7.314 1.00 89.38 83 ARG A CA 1
ATOM 655 C C . ARG A 1 83 ? 9.854 -5.373 6.066 1.00 89.38 83 ARG A C 1
ATOM 657 O O . ARG A 1 83 ? 10.307 -5.657 4.958 1.00 89.38 83 ARG A O 1
ATOM 664 N N . ALA A 1 84 ? 8.831 -4.533 6.228 1.00 89.31 84 ALA A N 1
ATOM 665 C CA . ALA A 1 84 ? 8.202 -3.833 5.112 1.00 89.31 84 ALA A CA 1
ATOM 666 C C . ALA A 1 84 ? 9.140 -2.786 4.488 1.00 89.31 84 ALA A C 1
ATOM 668 O O . ALA A 1 84 ? 9.212 -2.703 3.263 1.00 89.31 84 ALA A O 1
ATOM 669 N N . ILE A 1 85 ? 9.888 -2.043 5.308 1.00 90.56 85 ILE A N 1
ATOM 670 C CA . ILE A 1 85 ? 10.898 -1.075 4.859 1.00 90.56 85 ILE A CA 1
ATOM 671 C C . ILE A 1 85 ? 12.012 -1.796 4.094 1.00 90.56 85 ILE A C 1
ATOM 673 O O . ILE A 1 85 ? 12.250 -1.475 2.932 1.00 90.56 85 ILE A O 1
ATOM 677 N N . ASN A 1 86 ? 12.593 -2.851 4.669 1.00 92.81 86 ASN A N 1
ATOM 678 C CA . ASN A 1 86 ? 13.658 -3.630 4.026 1.00 92.81 86 ASN A CA 1
ATOM 679 C C . ASN A 1 86 ? 13.207 -4.234 2.684 1.00 92.81 86 ASN A C 1
ATOM 681 O O . ASN A 1 86 ? 13.962 -4.273 1.708 1.00 92.81 86 ASN A O 1
ATOM 685 N N . LEU A 1 87 ? 11.960 -4.715 2.610 1.00 94.31 87 LEU A N 1
ATOM 686 C CA . LEU A 1 87 ? 11.395 -5.218 1.360 1.00 94.31 87 LEU A CA 1
ATOM 687 C C . LEU A 1 87 ? 11.223 -4.093 0.333 1.00 94.31 87 LEU A C 1
ATOM 689 O O . LEU A 1 87 ? 11.563 -4.292 -0.834 1.00 94.31 87 LEU A O 1
ATOM 693 N N . SER A 1 88 ? 10.727 -2.930 0.763 1.00 93.88 88 SER A N 1
ATOM 694 C CA . SER A 1 88 ? 10.564 -1.750 -0.088 1.00 93.88 88 SER A CA 1
ATOM 695 C C . SER A 1 88 ? 11.899 -1.301 -0.677 1.00 93.88 88 SER A C 1
ATOM 697 O O . SER A 1 88 ? 12.005 -1.183 -1.894 1.00 93.88 88 SER A O 1
ATOM 699 N N . GLU A 1 89 ? 12.940 -1.160 0.144 1.00 93.19 89 GLU A N 1
ATOM 700 C CA . GLU A 1 89 ? 14.283 -0.767 -0.304 1.00 93.19 89 GLU A CA 1
ATOM 701 C C . GLU A 1 89 ? 14.857 -1.759 -1.323 1.00 93.19 89 GLU A C 1
ATOM 703 O O . GLU A 1 89 ? 15.398 -1.376 -2.365 1.00 93.19 89 GLU A O 1
ATOM 708 N N . ARG A 1 90 ? 14.678 -3.067 -1.087 1.00 94.75 90 ARG A N 1
ATOM 709 C CA . ARG A 1 90 ? 15.136 -4.097 -2.029 1.00 94.75 90 ARG A CA 1
ATOM 710 C C . ARG A 1 90 ? 14.400 -4.023 -3.366 1.00 94.75 90 ARG A C 1
ATOM 712 O O . ARG A 1 90 ? 15.008 -4.249 -4.417 1.00 94.75 90 ARG A O 1
ATOM 719 N N . LEU A 1 91 ? 13.094 -3.765 -3.341 1.00 96.12 91 LEU A N 1
ATOM 720 C CA . LEU A 1 91 ? 12.283 -3.615 -4.549 1.00 96.12 91 LEU A CA 1
ATOM 721 C C . LEU A 1 91 ? 12.646 -2.334 -5.301 1.00 96.12 91 LEU A C 1
ATOM 723 O O . LEU A 1 91 ? 12.821 -2.379 -6.517 1.00 96.12 91 LEU A O 1
ATOM 727 N N . GLU A 1 92 ? 12.848 -1.231 -4.592 1.00 95.31 92 GLU A N 1
ATOM 728 C CA . GLU A 1 92 ? 13.269 0.042 -5.166 1.00 95.31 92 GLU A CA 1
ATOM 729 C C . GLU A 1 92 ? 14.642 -0.070 -5.840 1.00 95.31 92 GLU A C 1
ATOM 731 O O . GLU A 1 92 ? 14.805 0.340 -6.992 1.00 95.31 92 GLU A O 1
ATOM 736 N N . GLY A 1 93 ? 15.595 -0.758 -5.205 1.00 96.44 93 GLY A N 1
ATOM 737 C CA . GLY A 1 93 ? 16.887 -1.072 -5.813 1.00 96.44 93 GLY A CA 1
ATOM 738 C C . GLY A 1 93 ? 16.757 -1.889 -7.107 1.00 96.44 93 GLY A C 1
ATOM 739 O O . GLY A 1 93 ? 17.454 -1.619 -8.088 1.00 96.44 93 GLY A O 1
ATOM 740 N N . LYS A 1 94 ? 15.835 -2.862 -7.163 1.00 97.19 94 LYS A N 1
ATOM 741 C CA . LYS A 1 94 ? 15.560 -3.632 -8.394 1.00 97.19 94 LYS A CA 1
ATOM 742 C C . LYS A 1 94 ? 14.926 -2.769 -9.484 1.00 97.19 94 LYS A C 1
ATOM 744 O O . LYS A 1 94 ? 15.340 -2.868 -10.639 1.00 97.19 94 LYS A O 1
ATOM 749 N N . ILE A 1 95 ? 13.962 -1.922 -9.127 1.00 96.50 95 ILE A N 1
ATOM 750 C CA . ILE A 1 95 ? 13.293 -1.002 -10.056 1.00 96.50 95 ILE A CA 1
ATOM 751 C C . ILE A 1 95 ? 14.308 -0.018 -10.640 1.00 96.50 95 ILE A C 1
ATOM 753 O O . ILE A 1 95 ? 14.357 0.150 -11.858 1.00 96.50 95 ILE A O 1
ATOM 757 N N . SER A 1 96 ? 15.156 0.581 -9.802 1.00 96.62 96 SER A N 1
ATOM 758 C CA . SER A 1 96 ? 16.207 1.507 -10.232 1.00 96.62 96 SER A CA 1
ATOM 759 C C . SER A 1 96 ? 17.181 0.839 -11.207 1.00 96.62 96 SER A C 1
ATOM 761 O O . SER A 1 96 ? 17.359 1.325 -12.324 1.00 96.62 96 SER A O 1
ATOM 763 N N . LYS A 1 97 ? 17.703 -0.350 -10.866 1.00 96.69 97 LYS A N 1
ATOM 764 C CA . LYS A 1 97 ? 18.575 -1.133 -11.762 1.00 96.69 97 LYS A CA 1
ATOM 765 C C . LYS A 1 97 ? 17.892 -1.485 -13.085 1.00 96.69 97 LYS A C 1
ATOM 767 O O . LYS A 1 97 ? 18.529 -1.449 -14.134 1.00 96.69 97 LYS A O 1
ATOM 772 N N . SER A 1 98 ? 16.602 -1.822 -13.059 1.00 96.75 98 SER A N 1
ATOM 773 C CA . SER A 1 98 ? 15.840 -2.116 -14.277 1.00 96.75 98 SER A CA 1
ATOM 774 C C . SER A 1 98 ? 15.689 -0.883 -15.167 1.00 96.75 98 SER A C 1
ATOM 776 O O . SER A 1 98 ? 15.937 -0.965 -16.368 1.00 96.75 98 SER A O 1
ATOM 778 N N . LYS A 1 99 ? 15.343 0.272 -14.583 1.00 97.12 99 LYS A N 1
ATOM 779 C CA . LYS A 1 99 ? 15.253 1.548 -15.306 1.00 97.12 99 LYS A CA 1
ATOM 780 C C . LYS A 1 99 ? 16.605 1.957 -15.890 1.00 97.12 99 LYS A C 1
ATOM 782 O O . LYS A 1 99 ? 16.657 2.386 -17.036 1.00 97.12 99 LYS A O 1
ATOM 787 N N . GLN A 1 100 ? 17.691 1.799 -15.133 1.00 96.62 100 GLN A N 1
ATOM 788 C CA . GLN A 1 100 ? 19.047 2.093 -15.601 1.00 96.62 100 GLN A CA 1
ATOM 789 C C . GLN A 1 100 ? 19.452 1.200 -16.775 1.00 96.62 100 GLN A C 1
ATOM 791 O O . GLN A 1 100 ? 19.921 1.721 -17.779 1.00 96.62 100 GLN A O 1
ATOM 796 N N . ARG A 1 101 ? 19.211 -0.117 -16.703 1.00 95.50 101 ARG A N 1
ATOM 797 C CA . ARG A 1 101 ? 19.488 -1.024 -17.830 1.00 95.50 101 ARG A CA 1
ATOM 798 C C . ARG A 1 101 ? 18.672 -0.674 -19.067 1.00 95.50 101 ARG A C 1
ATOM 800 O O . ARG A 1 101 ? 19.228 -0.638 -20.155 1.00 95.50 101 ARG A O 1
ATOM 807 N N . ALA A 1 102 ? 17.380 -0.387 -18.908 1.00 95.94 102 ALA A N 1
ATOM 808 C CA . ALA A 1 102 ? 16.534 0.012 -20.030 1.00 95.94 102 ALA A CA 1
ATOM 809 C C . ALA A 1 102 ? 17.052 1.298 -20.693 1.00 95.94 102 ALA A C 1
ATOM 811 O O . ALA A 1 102 ? 17.212 1.333 -21.910 1.00 95.94 102 ALA A O 1
ATOM 812 N N . LYS A 1 103 ? 17.393 2.316 -19.889 1.00 95.75 103 LYS A N 1
ATOM 813 C CA . LYS A 1 103 ? 18.008 3.553 -20.386 1.00 95.75 103 LYS A CA 1
ATOM 814 C C . LYS A 1 103 ? 19.336 3.281 -21.083 1.00 95.75 103 LYS A C 1
ATOM 816 O O . LYS A 1 103 ? 19.520 3.773 -22.183 1.00 95.75 103 LYS A O 1
ATOM 821 N N . MET A 1 104 ? 20.210 2.468 -20.489 1.00 95.25 104 MET A N 1
ATOM 822 C CA . MET A 1 104 ? 21.501 2.100 -21.073 1.00 95.25 104 MET A CA 1
ATOM 823 C C . MET A 1 104 ? 21.320 1.427 -22.437 1.00 95.25 104 MET A C 1
ATOM 825 O O . MET A 1 104 ? 21.954 1.830 -23.400 1.00 95.25 104 MET A O 1
ATOM 829 N N . VAL A 1 105 ? 20.410 0.457 -22.556 1.00 94.06 105 VAL A N 1
ATOM 830 C CA . VAL A 1 105 ? 20.122 -0.207 -23.838 1.00 94.06 105 VAL A CA 1
ATOM 831 C C . VAL A 1 105 ? 19.579 0.787 -24.862 1.00 94.06 105 VAL A C 1
ATOM 833 O O . VAL A 1 105 ? 20.012 0.765 -26.010 1.00 94.06 105 VAL A O 1
ATOM 836 N N . GLN A 1 106 ? 18.670 1.680 -24.467 1.00 93.06 106 GLN A N 1
ATOM 837 C CA . GLN A 1 106 ? 18.148 2.716 -25.359 1.00 93.06 106 GLN A CA 1
ATOM 838 C C . GLN A 1 106 ? 19.245 3.679 -25.820 1.00 93.06 106 GLN A C 1
ATOM 840 O O . GLN A 1 106 ? 19.331 3.960 -27.011 1.00 93.06 106 GLN A O 1
ATOM 845 N N . THR A 1 107 ? 20.102 4.151 -24.911 1.00 92.44 107 THR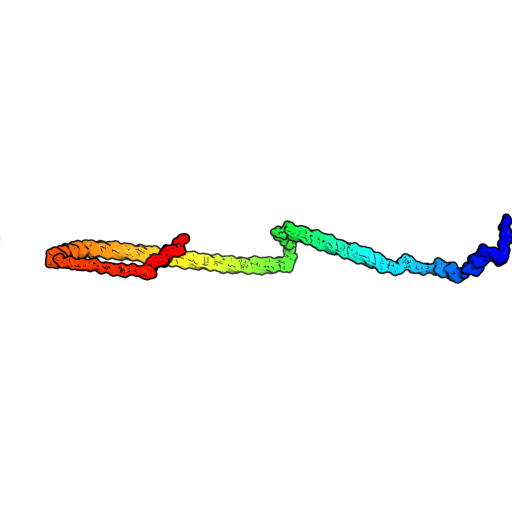 A N 1
ATOM 846 C CA . THR A 1 107 ? 21.204 5.061 -25.247 1.00 92.44 107 THR A CA 1
ATOM 847 C C . THR A 1 107 ? 22.255 4.376 -26.104 1.00 92.44 107 THR A C 1
ATOM 849 O O . THR A 1 107 ? 22.681 4.958 -27.089 1.00 92.44 107 THR A O 1
ATOM 852 N N . THR A 1 108 ? 22.641 3.138 -25.783 1.00 91.06 108 THR A N 1
ATOM 853 C CA . THR A 1 108 ? 23.619 2.372 -26.564 1.00 91.06 108 THR A CA 1
ATOM 854 C C . THR A 1 108 ? 23.067 2.039 -27.942 1.00 91.06 108 THR A C 1
ATOM 856 O O . THR A 1 108 ? 23.767 2.207 -28.931 1.00 91.06 108 THR A O 1
ATOM 859 N N . ARG A 1 109 ? 21.794 1.632 -28.042 1.00 90.06 109 ARG A N 1
ATOM 860 C CA . ARG A 1 109 ? 21.159 1.400 -29.341 1.00 90.06 109 ARG A CA 1
ATOM 861 C C . ARG A 1 109 ? 21.111 2.694 -30.143 1.00 90.06 109 ARG A C 1
ATOM 863 O O . ARG A 1 109 ? 21.564 2.687 -31.273 1.00 90.06 109 ARG A O 1
ATOM 870 N N . LYS A 1 110 ? 20.631 3.798 -29.567 1.00 91.06 110 LYS A N 1
ATOM 871 C CA . LYS A 1 110 ? 20.586 5.087 -30.267 1.00 91.06 110 LYS A CA 1
ATOM 872 C C . LYS A 1 110 ? 21.978 5.536 -30.726 1.00 91.06 110 LYS A C 1
ATOM 874 O O . LYS A 1 110 ? 22.133 5.855 -31.892 1.00 91.06 110 LYS A O 1
ATOM 879 N N . ALA A 1 111 ? 22.982 5.468 -29.854 1.00 87.19 111 ALA A N 1
ATOM 880 C CA . ALA A 1 111 ? 24.357 5.821 -30.195 1.00 87.19 111 ALA A CA 1
ATOM 881 C C . ALA A 1 111 ? 24.906 4.959 -31.341 1.00 87.19 111 ALA A C 1
ATOM 883 O O . ALA A 1 111 ? 25.491 5.491 -32.273 1.00 87.19 111 ALA A O 1
ATOM 884 N N . ASN A 1 112 ? 24.661 3.646 -31.324 1.00 89.00 112 ASN A N 1
ATOM 885 C CA . ASN A 1 112 ? 25.079 2.767 -32.417 1.00 89.00 112 ASN A CA 1
ATOM 886 C C . ASN A 1 112 ? 24.360 3.102 -33.731 1.00 89.00 112 ASN A C 1
ATOM 888 O O . ASN A 1 112 ? 24.968 3.034 -34.791 1.00 89.00 112 ASN A O 1
ATOM 892 N N . TRP A 1 113 ? 23.079 3.476 -33.673 1.00 90.12 113 TRP A N 1
ATOM 893 C CA . TRP A 1 113 ? 22.337 3.934 -34.849 1.00 90.12 113 TRP A CA 1
ATOM 894 C C . TRP A 1 113 ? 22.874 5.265 -35.388 1.00 90.12 113 TRP A C 1
ATOM 896 O O . TRP A 1 113 ? 22.997 5.417 -36.599 1.00 90.12 113 TRP A O 1
ATOM 906 N N . ASP A 1 114 ? 23.234 6.203 -34.511 1.00 88.38 114 ASP A N 1
ATOM 907 C CA . ASP A 1 114 ? 23.838 7.479 -34.902 1.00 88.38 114 ASP A CA 1
ATOM 908 C C . ASP A 1 114 ? 25.221 7.265 -35.550 1.00 88.38 114 ASP A C 1
ATOM 910 O O . ASP A 1 114 ? 25.516 7.886 -36.570 1.00 88.38 114 ASP A O 1
ATOM 914 N N . VAL A 1 115 ? 26.030 6.335 -35.020 1.00 90.31 115 VAL A N 1
ATOM 915 C CA . VAL A 1 115 ? 27.319 5.930 -35.612 1.00 90.31 115 VAL A CA 1
ATOM 916 C C . VAL A 1 115 ? 27.116 5.319 -36.997 1.00 90.31 115 VAL A C 1
ATOM 918 O O . VAL A 1 115 ? 27.702 5.815 -37.954 1.00 90.31 115 VAL A O 1
ATOM 921 N N . ILE A 1 116 ? 26.231 4.327 -37.138 1.00 87.12 116 ILE A N 1
ATOM 922 C CA . ILE A 1 116 ? 25.940 3.697 -38.438 1.00 87.12 116 ILE A CA 1
ATOM 923 C C . ILE A 1 116 ? 25.459 4.744 -39.447 1.00 87.12 116 ILE A C 1
ATOM 925 O O . ILE A 1 116 ? 25.926 4.769 -40.578 1.00 87.12 116 ILE A O 1
ATOM 929 N N . ASN A 1 117 ? 24.568 5.653 -39.046 1.00 89.50 117 ASN A N 1
ATOM 930 C CA . ASN A 1 117 ? 24.103 6.723 -39.927 1.00 89.50 117 ASN A CA 1
ATOM 931 C C . ASN A 1 117 ? 25.232 7.678 -40.331 1.00 89.50 117 ASN A C 1
ATOM 933 O O . ASN A 1 117 ? 25.241 8.154 -41.463 1.00 89.50 117 ASN A O 1
ATOM 937 N N . SER A 1 118 ? 26.166 7.979 -39.426 1.00 89.56 118 SER A N 1
ATOM 938 C CA . SER A 1 118 ? 27.335 8.799 -39.756 1.00 89.56 118 SER A CA 1
ATOM 939 C C . SER A 1 118 ? 28.277 8.090 -40.730 1.00 89.56 118 SER A C 1
ATOM 941 O O . SER A 1 118 ? 28.709 8.701 -41.700 1.00 89.56 118 SER A O 1
ATOM 943 N N . GLU A 1 119 ? 28.523 6.793 -40.537 1.00 88.44 119 GLU A N 1
ATOM 944 C CA . GLU A 1 119 ? 29.356 5.981 -41.427 1.00 88.44 119 GLU A CA 1
ATOM 945 C C . GLU A 1 119 ? 28.715 5.846 -42.809 1.00 88.44 119 GLU A C 1
ATOM 947 O O . GLU A 1 119 ? 29.389 6.026 -43.819 1.00 88.44 119 GLU A O 1
ATOM 952 N N . VAL A 1 120 ? 27.402 5.603 -42.870 1.00 87.19 120 VAL A N 1
ATOM 953 C CA . VAL A 1 120 ? 26.650 5.560 -44.129 1.00 87.19 120 VAL A CA 1
ATOM 954 C C . VAL A 1 120 ? 26.738 6.895 -44.857 1.00 87.19 120 VAL A C 1
ATOM 956 O O . VAL A 1 120 ? 27.027 6.879 -46.043 1.00 87.19 120 VAL A O 1
ATOM 959 N N . LYS A 1 121 ? 26.553 8.032 -44.171 1.00 88.94 121 LYS A N 1
ATOM 960 C CA . LYS A 1 121 ? 26.684 9.361 -44.795 1.00 88.94 121 LYS A CA 1
ATOM 961 C C . LYS A 1 121 ? 28.073 9.598 -45.376 1.00 88.94 121 LYS A C 1
ATOM 963 O O . LYS A 1 121 ? 28.183 10.049 -46.507 1.00 88.94 121 LYS A O 1
ATOM 968 N N . ILE A 1 122 ? 29.121 9.246 -44.631 1.00 86.75 122 ILE A N 1
ATOM 969 C CA . ILE A 1 122 ? 30.501 9.353 -45.122 1.00 86.75 122 ILE A CA 1
ATOM 970 C C . ILE A 1 122 ? 30.680 8.466 -46.358 1.00 86.75 122 ILE A C 1
ATOM 972 O O . ILE A 1 122 ? 31.211 8.916 -47.366 1.00 86.75 122 ILE A O 1
ATOM 976 N N . HIS A 1 123 ? 30.198 7.222 -46.317 1.00 81.81 123 HIS A N 1
ATOM 977 C CA . HIS A 1 123 ? 30.293 6.313 -47.454 1.00 81.81 123 HIS A CA 1
ATOM 978 C C . HIS A 1 123 ? 29.492 6.785 -48.673 1.00 81.81 123 HIS A C 1
ATOM 980 O O . HIS A 1 123 ? 30.008 6.694 -49.785 1.00 81.81 123 HIS A O 1
ATOM 986 N N . THR A 1 124 ? 28.279 7.315 -48.495 1.00 82.44 124 THR A N 1
ATOM 987 C CA . THR A 1 124 ? 27.488 7.881 -49.596 1.00 82.44 124 THR A CA 1
ATOM 988 C C . THR A 1 124 ? 28.151 9.119 -50.173 1.00 82.44 124 THR A C 1
ATOM 990 O O . THR A 1 124 ? 28.280 9.184 -51.382 1.00 82.44 124 THR A O 1
ATOM 993 N N . GLU A 1 125 ? 28.668 10.035 -49.350 1.00 79.31 125 GLU A N 1
ATOM 994 C CA . GLU A 1 125 ? 29.400 11.216 -49.833 1.00 79.31 125 GLU A CA 1
ATOM 995 C C . GLU A 1 125 ? 30.659 10.811 -50.618 1.00 79.31 125 GLU A C 1
ATOM 997 O O . GLU A 1 125 ? 30.950 11.377 -51.668 1.00 79.31 125 GLU A O 1
ATOM 1002 N N . THR A 1 126 ? 31.389 9.784 -50.166 1.00 74.69 126 THR A N 1
ATOM 1003 C CA . THR A 1 126 ? 32.552 9.268 -50.911 1.00 74.69 126 THR A CA 1
ATOM 1004 C C . THR A 1 126 ? 32.177 8.532 -52.195 1.00 74.69 126 THR A C 1
ATOM 1006 O O . THR A 1 126 ? 32.958 8.537 -53.142 1.00 74.69 126 THR A O 1
ATOM 1009 N N . LEU A 1 127 ? 31.011 7.880 -52.232 1.00 71.25 127 LEU A N 1
ATOM 1010 C CA . LEU A 1 127 ? 30.504 7.209 -53.427 1.00 71.25 127 LEU A CA 1
ATOM 1011 C C . LEU A 1 127 ? 29.971 8.228 -54.432 1.00 71.25 127 LEU A C 1
ATOM 1013 O O . LEU A 1 127 ? 30.317 8.109 -55.595 1.00 71.25 127 LEU A O 1
ATOM 1017 N N . GLU A 1 128 ? 29.225 9.241 -53.990 1.00 71.25 128 GLU A N 1
ATOM 1018 C CA . GLU A 1 128 ? 28.742 10.352 -54.820 1.00 71.25 128 GLU A CA 1
ATOM 1019 C C . GLU A 1 128 ? 29.915 11.132 -55.430 1.00 71.25 128 GLU A C 1
ATOM 1021 O O . GLU A 1 128 ? 29.945 11.356 -56.637 1.00 71.25 128 GLU A O 1
ATOM 1026 N N . ALA A 1 129 ? 30.958 11.421 -54.643 1.00 65.38 129 ALA A N 1
ATOM 1027 C CA . ALA A 1 129 ? 32.184 12.033 -55.158 1.00 65.38 129 ALA A CA 1
ATOM 1028 C C . ALA A 1 129 ? 32.940 11.140 -56.166 1.00 65.38 129 ALA A C 1
ATOM 1030 O O . ALA A 1 129 ? 33.656 11.651 -57.020 1.00 65.38 129 ALA A O 1
ATOM 1031 N N . ALA A 1 130 ? 32.801 9.812 -56.081 1.00 59.88 130 ALA A N 1
ATOM 1032 C CA . ALA A 1 130 ? 33.410 8.870 -57.023 1.00 59.88 130 ALA A CA 1
ATOM 1033 C C . ALA A 1 130 ? 32.527 8.573 -58.251 1.00 59.88 130 ALA A C 1
ATOM 1035 O O . ALA A 1 130 ? 33.043 8.109 -59.272 1.00 59.88 130 ALA A O 1
ATOM 1036 N N . THR A 1 131 ? 31.212 8.797 -58.161 1.00 58.41 131 THR A N 1
ATOM 1037 C CA . THR A 1 131 ? 30.272 8.670 -59.280 1.00 58.41 131 THR A CA 1
ATOM 1038 C C . THR A 1 131 ? 30.179 9.953 -60.089 1.00 58.41 131 THR A C 1
ATOM 1040 O O . THR A 1 131 ? 30.076 9.835 -61.296 1.00 58.41 131 THR A O 1
ATOM 1043 N N . ASP A 1 132 ? 30.337 11.148 -59.513 1.00 56.72 132 ASP A N 1
ATOM 1044 C CA . ASP A 1 132 ? 30.378 12.402 -60.293 1.00 56.72 132 ASP A CA 1
ATOM 1045 C C . ASP A 1 132 ? 31.521 12.409 -61.338 1.00 56.72 132 ASP A C 1
ATOM 1047 O O . ASP A 1 132 ? 31.341 12.851 -62.478 1.00 56.72 132 ASP A O 1
ATOM 1051 N N . ASP A 1 133 ? 32.674 11.819 -61.006 1.00 54.38 133 ASP A N 1
ATOM 1052 C CA . ASP A 1 133 ? 33.797 11.663 -61.944 1.00 54.38 133 ASP A CA 1
ATOM 1053 C C . ASP A 1 133 ? 33.551 10.584 -63.020 1.00 54.38 133 ASP A C 1
ATOM 1055 O O . ASP A 1 133 ? 34.148 10.644 -64.091 1.00 54.38 133 ASP A O 1
ATOM 1059 N N . LYS A 1 134 ? 32.673 9.597 -62.781 1.00 53.56 134 LYS A N 1
ATOM 1060 C CA . LYS A 1 134 ? 32.387 8.505 -63.739 1.00 53.56 134 LYS A CA 1
ATOM 1061 C C . LYS A 1 134 ? 31.103 8.691 -64.540 1.00 53.56 134 LYS A C 1
ATOM 1063 O O . LYS A 1 134 ? 31.030 8.253 -65.686 1.00 53.56 134 LYS A O 1
ATOM 1068 N N . ASP A 1 135 ? 30.099 9.328 -63.959 1.00 53.22 135 ASP A N 1
ATOM 1069 C CA . ASP A 1 135 ? 28.822 9.616 -64.599 1.00 53.22 135 ASP A CA 1
ATOM 1070 C C . ASP A 1 135 ? 28.983 10.738 -65.627 1.00 53.22 135 ASP A C 1
ATOM 1072 O O . ASP A 1 135 ? 28.293 10.722 -66.640 1.00 53.22 135 ASP A O 1
ATOM 1076 N N . SER A 1 136 ? 29.952 11.645 -65.454 1.00 55.47 136 SER A N 1
ATOM 1077 C CA . SER A 1 136 ? 30.301 12.646 -66.472 1.00 55.47 136 SER A CA 1
ATOM 1078 C C . SER A 1 136 ? 30.905 12.035 -67.748 1.00 55.47 136 SER A C 1
ATOM 1080 O O . SER A 1 136 ? 30.536 12.452 -68.847 1.00 55.47 136 SER A O 1
ATOM 1082 N N . GLU A 1 137 ? 31.762 11.014 -67.634 1.00 54.94 137 GLU A N 1
ATOM 1083 C CA . GLU A 1 137 ? 32.281 10.252 -68.785 1.00 54.94 137 GLU A CA 1
ATOM 1084 C C . GLU A 1 137 ? 31.187 9.394 -69.437 1.00 54.94 137 GLU A C 1
ATOM 1086 O O . GLU A 1 137 ? 31.048 9.370 -70.660 1.00 54.94 137 GLU A O 1
ATOM 1091 N N . LYS A 1 138 ? 30.351 8.737 -68.626 1.00 55.91 138 LYS A N 1
ATOM 1092 C CA . LYS A 1 138 ? 29.308 7.833 -69.122 1.00 55.91 138 LYS A CA 1
ATOM 1093 C C . LYS A 1 138 ? 28.126 8.564 -69.772 1.00 55.91 138 LYS A C 1
ATOM 1095 O O . LYS A 1 138 ? 27.597 8.092 -70.772 1.00 55.91 138 LYS A O 1
ATOM 1100 N N . LEU A 1 139 ? 27.755 9.746 -69.266 1.00 56.31 139 LEU A N 1
ATOM 1101 C CA . LEU A 1 139 ? 26.741 10.617 -69.880 1.00 56.31 139 LEU A CA 1
ATOM 1102 C C . LEU A 1 139 ? 27.184 11.166 -71.244 1.00 56.31 139 LEU A C 1
ATOM 1104 O O . LEU A 1 139 ? 26.330 11.425 -72.091 1.00 56.31 139 LEU A O 1
ATOM 1108 N N . GLN A 1 140 ? 28.489 11.344 -71.483 1.00 57.72 140 GLN A N 1
ATOM 1109 C CA . GLN A 1 140 ? 28.992 11.730 -72.807 1.00 57.72 140 GLN A CA 1
ATOM 1110 C C . GLN A 1 140 ? 28.941 10.569 -73.806 1.00 57.72 140 GLN A C 1
ATOM 1112 O O . GLN A 1 140 ? 28.571 10.785 -74.960 1.00 57.72 140 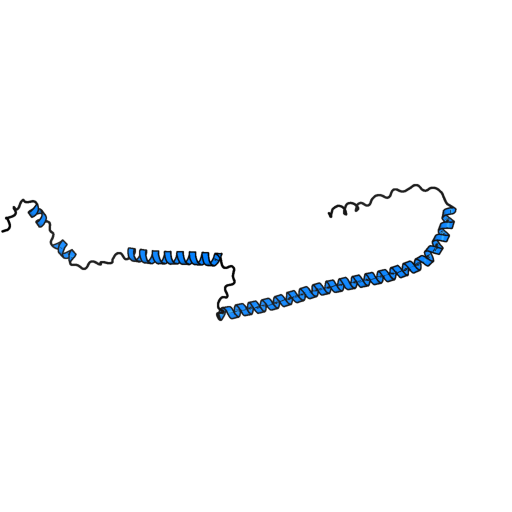GLN A O 1
ATOM 1117 N N . GLU A 1 141 ? 29.273 9.351 -73.371 1.00 52.53 141 GLU A N 1
ATOM 1118 C CA . GLU A 1 141 ? 29.230 8.158 -74.226 1.00 52.53 141 GLU A CA 1
ATOM 1119 C C . GLU A 1 141 ? 27.792 7.747 -74.587 1.00 52.53 141 GLU A C 1
ATOM 1121 O O . GLU A 1 141 ? 27.510 7.499 -75.759 1.00 52.53 141 GLU A O 1
ATOM 1126 N N . ASP A 1 142 ? 26.865 7.750 -73.621 1.00 56.56 142 ASP A N 1
ATOM 1127 C CA . ASP A 1 142 ? 25.464 7.365 -73.857 1.00 56.56 142 ASP A CA 1
ATOM 1128 C C . ASP A 1 142 ? 24.718 8.399 -74.730 1.00 56.56 142 ASP A C 1
ATOM 1130 O O . ASP A 1 142 ? 23.927 8.020 -75.595 1.00 56.56 142 ASP A O 1
ATOM 1134 N N . SER A 1 143 ? 25.038 9.696 -74.605 1.00 59.41 143 SER A N 1
ATOM 1135 C CA . SER A 1 143 ? 24.492 10.760 -75.470 1.00 59.41 143 SER A CA 1
ATOM 1136 C C . SER A 1 143 ? 24.872 10.575 -76.950 1.00 59.41 143 SER A C 1
ATOM 1138 O O . SER A 1 143 ? 24.060 10.806 -77.842 1.00 59.41 143 SER A O 1
ATOM 1140 N N . MET A 1 144 ? 26.079 10.070 -77.238 1.00 58.16 144 MET A N 1
ATOM 1141 C CA . MET A 1 144 ? 26.499 9.746 -78.611 1.00 58.16 144 MET A CA 1
ATOM 1142 C C . MET A 1 144 ? 25.780 8.522 -79.201 1.00 58.16 144 MET A C 1
ATOM 1144 O O . MET A 1 144 ? 25.729 8.377 -80.424 1.00 58.16 144 MET A O 1
ATOM 1148 N N . VAL A 1 145 ? 25.258 7.625 -78.359 1.00 61.34 145 VAL A N 1
ATOM 1149 C CA . VAL A 1 145 ? 24.571 6.398 -78.789 1.00 61.34 145 VAL A CA 1
ATOM 1150 C C . VAL A 1 145 ? 23.074 6.637 -79.004 1.00 61.34 145 VAL A C 1
ATOM 1152 O O . VAL A 1 145 ? 22.507 6.073 -79.945 1.00 61.34 145 VAL A O 1
ATOM 1155 N N . ASP A 1 146 ? 22.443 7.486 -78.191 1.00 58.53 146 ASP A N 1
ATOM 1156 C CA . ASP A 1 146 ? 21.012 7.795 -78.307 1.00 58.53 146 ASP A CA 1
ATOM 1157 C C . ASP A 1 146 ? 20.671 8.557 -79.604 1.00 58.53 146 ASP A C 1
ATOM 1159 O O . ASP A 1 146 ? 19.680 8.219 -80.256 1.00 58.53 146 ASP A O 1
ATOM 1163 N N . ASP A 1 147 ? 21.545 9.456 -80.079 1.00 59.56 147 ASP A N 1
ATOM 1164 C CA . ASP A 1 147 ? 21.390 10.150 -81.375 1.00 59.56 147 ASP A CA 1
ATOM 1165 C C . ASP A 1 147 ? 21.433 9.195 -82.594 1.00 59.56 147 ASP A C 1
ATOM 1167 O O . ASP A 1 147 ? 21.022 9.555 -83.700 1.00 59.56 147 A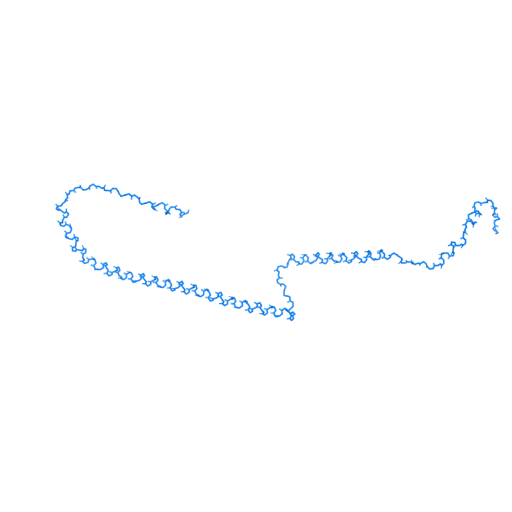SP A O 1
ATOM 1171 N N . PHE A 1 148 ? 21.930 7.963 -82.427 1.00 54.34 148 PHE A N 1
ATOM 1172 C CA . PHE A 1 148 ? 22.070 6.983 -83.510 1.00 54.34 148 PHE A CA 1
ATOM 1173 C C . PHE A 1 148 ? 20.876 6.009 -83.620 1.00 54.34 148 PHE A C 1
ATOM 1175 O O . PHE A 1 148 ? 20.701 5.378 -84.665 1.00 54.34 148 PHE A O 1
ATOM 1182 N N . TYR A 1 149 ? 20.027 5.886 -82.589 1.00 56.31 149 TYR A N 1
ATOM 1183 C CA . TYR A 1 149 ? 18.948 4.883 -82.526 1.00 56.31 149 TYR A CA 1
ATOM 1184 C C . TYR A 1 149 ? 17.570 5.438 -82.112 1.00 56.31 149 TYR A C 1
ATOM 1186 O O . TYR A 1 149 ? 16.784 4.722 -81.481 1.00 56.31 149 TYR A O 1
ATOM 1194 N N . GLU A 1 150 ? 17.210 6.665 -82.499 1.00 58.69 150 GLU A N 1
ATOM 1195 C CA . GLU A 1 150 ? 15.840 7.169 -82.310 1.00 58.69 150 GLU A CA 1
ATOM 1196 C C . GLU A 1 150 ? 14.810 6.369 -83.140 1.00 58.69 150 GLU A C 1
ATOM 1198 O O . GLU A 1 150 ? 14.446 6.706 -84.266 1.00 58.69 150 GLU A O 1
ATOM 1203 N N . VAL A 1 151 ? 14.307 5.280 -82.556 1.00 54.19 151 VAL A N 1
ATOM 1204 C CA . VAL A 1 151 ? 13.089 4.576 -82.969 1.00 54.19 151 VAL A CA 1
ATOM 1205 C C . VAL A 1 151 ? 12.140 4.570 -81.774 1.00 54.19 151 VAL A C 1
ATOM 1207 O O . VAL A 1 151 ? 12.449 4.018 -80.716 1.00 54.19 151 VAL A O 1
ATOM 1210 N N . GLU A 1 152 ? 10.981 5.203 -81.953 1.00 59.47 152 GLU A N 1
ATOM 1211 C CA . GLU A 1 152 ? 9.936 5.396 -80.944 1.00 59.47 152 GLU A CA 1
ATOM 1212 C C . GLU A 1 152 ? 9.572 4.086 -80.217 1.00 59.47 152 GLU A C 1
ATOM 1214 O O . GLU A 1 152 ? 9.005 3.159 -80.802 1.00 59.47 152 GLU A O 1
ATOM 1219 N N . LYS A 1 153 ? 9.854 4.003 -78.909 1.00 55.16 153 LYS A N 1
ATOM 1220 C CA . LYS A 1 153 ? 9.404 2.889 -78.057 1.00 55.16 153 LYS A CA 1
ATOM 1221 C C . LYS A 1 153 ? 8.093 3.253 -77.340 1.00 55.16 153 LYS A C 1
ATOM 1223 O O . LYS A 1 153 ? 8.015 4.315 -76.718 1.00 55.16 153 LYS A O 1
ATOM 1228 N N . PRO A 1 154 ? 7.060 2.388 -77.362 1.00 51.09 154 PRO A N 1
ATOM 1229 C CA . PRO A 1 154 ? 5.787 2.665 -76.702 1.00 51.09 154 PRO A CA 1
ATOM 1230 C C . PRO A 1 154 ? 5.886 2.566 -75.169 1.00 51.09 154 PRO A C 1
ATOM 1232 O O . PRO A 1 154 ? 6.577 1.709 -74.617 1.00 51.09 154 PRO A O 1
ATOM 1235 N N . LYS A 1 155 ? 5.146 3.445 -74.478 1.00 53.69 155 LYS A N 1
ATOM 1236 C CA . LYS A 1 155 ? 5.091 3.564 -73.010 1.00 53.69 155 LYS A CA 1
ATOM 1237 C C . LYS A 1 155 ? 4.506 2.304 -72.359 1.00 53.69 155 LYS A C 1
ATOM 1239 O O . LYS A 1 155 ? 3.321 2.012 -72.510 1.00 53.69 155 LYS A O 1
ATOM 1244 N N . ILE A 1 156 ? 5.323 1.603 -71.578 1.00 55.41 156 ILE A N 1
ATOM 1245 C CA . ILE A 1 156 ? 4.902 0.480 -70.732 1.00 55.41 156 ILE A CA 1
ATOM 1246 C C . ILE A 1 156 ? 4.202 1.049 -69.490 1.00 55.41 156 ILE A C 1
ATOM 1248 O O . ILE A 1 156 ? 4.792 1.819 -68.733 1.00 55.41 156 ILE A O 1
ATOM 1252 N N . GLN A 1 157 ? 2.934 0.688 -69.281 1.00 60.09 157 GLN A N 1
ATOM 1253 C CA . GLN A 1 157 ? 2.192 1.032 -68.066 1.00 60.09 157 GLN A CA 1
ATOM 1254 C C . GLN A 1 157 ? 2.710 0.183 -66.901 1.00 60.09 157 GLN A C 1
ATOM 1256 O O . GLN A 1 157 ? 2.597 -1.042 -66.916 1.00 60.09 157 GLN A O 1
ATOM 1261 N N . THR A 1 158 ? 3.281 0.826 -65.887 1.00 60.47 158 THR A N 1
ATOM 1262 C CA . THR A 1 158 ? 3.704 0.160 -64.656 1.00 60.47 158 THR A CA 1
ATOM 1263 C C . THR A 1 158 ? 2.475 -0.171 -63.805 1.00 60.47 158 THR A C 1
ATOM 1265 O O . THR A 1 158 ? 1.658 0.693 -63.480 1.00 60.47 158 THR A O 1
ATOM 1268 N N . ALA A 1 159 ? 2.302 -1.452 -63.472 1.00 62.56 159 ALA A N 1
ATOM 1269 C CA . ALA A 1 159 ? 1.240 -1.901 -62.580 1.00 62.56 159 ALA A CA 1
ATOM 1270 C C . ALA A 1 159 ? 1.424 -1.269 -61.189 1.00 62.56 159 ALA A C 1
ATOM 1272 O O . ALA A 1 159 ? 2.523 -1.274 -60.634 1.00 62.56 159 ALA A O 1
ATOM 1273 N N . LYS A 1 160 ? 0.349 -0.704 -60.628 1.00 67.25 160 LYS A N 1
ATOM 1274 C CA . LYS A 1 160 ? 0.362 -0.072 -59.302 1.00 67.25 160 LYS A CA 1
ATOM 1275 C C . LYS A 1 160 ? 0.619 -1.124 -58.218 1.00 67.25 160 LYS A C 1
ATOM 1277 O O . LYS A 1 160 ? -0.041 -2.160 -58.187 1.00 67.25 160 LYS A O 1
ATOM 1282 N N . ASN A 1 161 ? 1.566 -0.840 -57.326 1.00 74.19 161 ASN A N 1
ATOM 1283 C CA . ASN A 1 161 ? 1.960 -1.726 -56.231 1.00 74.19 161 ASN A CA 1
ATOM 1284 C C . ASN A 1 161 ? 0.799 -1.965 -55.249 1.00 74.19 161 ASN A C 1
ATOM 1286 O O . ASN A 1 161 ? 0.186 -1.019 -54.760 1.00 74.19 161 ASN A O 1
ATOM 1290 N N . ALA A 1 162 ? 0.549 -3.232 -54.907 1.00 63.03 162 ALA A N 1
ATOM 1291 C CA . ALA A 1 162 ? -0.566 -3.678 -54.060 1.00 63.03 162 ALA A CA 1
ATOM 1292 C C . ALA A 1 162 ? -0.499 -3.221 -52.585 1.00 63.03 162 ALA A C 1
ATOM 1294 O O . ALA A 1 162 ? -1.431 -3.466 -51.825 1.00 63.03 162 ALA A O 1
ATOM 1295 N N . PHE A 1 163 ? 0.583 -2.556 -52.177 1.00 60.91 163 PHE A N 1
ATOM 1296 C CA . PHE A 1 163 ? 0.791 -2.063 -50.812 1.00 60.91 163 PHE A CA 1
ATOM 1297 C C . PHE A 1 163 ? 0.463 -0.576 -50.636 1.00 60.91 163 PHE A C 1
ATOM 1299 O O . PHE A 1 163 ? 0.480 -0.090 -49.513 1.00 60.91 163 PHE A O 1
ATOM 1306 N N . ALA A 1 164 ? 0.106 0.139 -51.709 1.00 67.94 164 ALA A N 1
ATOM 1307 C CA . ALA A 1 164 ? -0.244 1.561 -51.638 1.00 67.94 164 ALA A CA 1
ATOM 1308 C C . ALA A 1 164 ? -1.508 1.853 -50.799 1.00 67.94 164 ALA A C 1
ATOM 1310 O O . ALA A 1 164 ? -1.756 2.999 -50.456 1.00 67.94 164 ALA A O 1
ATOM 1311 N N . LEU A 1 165 ? -2.301 0.829 -50.460 1.00 60.41 165 LEU A N 1
ATOM 1312 C CA . LEU A 1 165 ? -3.547 0.974 -49.698 1.00 60.41 165 LEU A CA 1
ATOM 1313 C C . LEU A 1 165 ? -3.360 0.930 -48.168 1.00 60.41 165 LEU A C 1
ATOM 1315 O O . LEU A 1 165 ? -4.330 1.086 -47.433 1.00 60.41 165 LEU A O 1
ATOM 1319 N N . LEU A 1 166 ? -2.146 0.649 -47.679 1.00 58.59 166 LEU A N 1
ATOM 1320 C CA . LEU A 1 166 ? -1.864 0.524 -46.241 1.00 58.59 166 LEU A CA 1
ATOM 1321 C C . LEU A 1 166 ? -1.527 1.862 -45.566 1.00 58.59 166 LEU A C 1
ATOM 1323 O O . LEU A 1 166 ? -1.676 1.956 -44.351 1.00 58.59 166 LEU A O 1
ATOM 1327 N N . ASP A 1 167 ? -1.156 2.889 -46.334 1.00 60.53 167 ASP A N 1
ATOM 1328 C CA . ASP A 1 167 ? -0.844 4.226 -45.804 1.00 60.53 167 ASP A CA 1
ATOM 1329 C C . ASP A 1 167 ? -2.103 5.059 -45.481 1.00 60.53 167 ASP A C 1
ATOM 1331 O O . ASP A 1 167 ? -2.009 6.080 -44.807 1.00 60.53 167 ASP A O 1
ATOM 1335 N N . GLU A 1 168 ? -3.297 4.638 -45.914 1.00 61.25 168 GLU A N 1
ATOM 1336 C CA . GLU A 1 168 ? -4.542 5.408 -45.731 1.00 61.25 168 GLU A CA 1
ATOM 1337 C C . GLU A 1 168 ? -5.302 5.089 -44.424 1.00 61.25 168 GLU A C 1
ATOM 1339 O O . GLU A 1 168 ? -6.371 5.650 -44.189 1.00 61.25 168 GLU A O 1
ATOM 1344 N N . VAL A 1 169 ? -4.792 4.197 -43.560 1.00 59.00 169 VAL A N 1
ATOM 1345 C CA . VAL A 1 169 ? -5.517 3.728 -42.351 1.00 59.00 169 VAL A CA 1
ATOM 1346 C C . VAL A 1 169 ? -5.047 4.394 -41.045 1.00 59.00 169 VAL A C 1
ATOM 1348 O O . VAL A 1 169 ? -5.666 4.201 -40.000 1.00 59.00 169 VAL A O 1
ATOM 1351 N N . GLU A 1 170 ? -4.016 5.238 -41.077 1.00 54.47 170 GLU A N 1
ATOM 1352 C CA . GLU A 1 170 ? -3.624 6.048 -39.915 1.00 54.47 170 GLU A CA 1
ATOM 1353 C C . GLU A 1 170 ? -3.957 7.528 -40.132 1.00 54.47 170 GLU A C 1
ATOM 1355 O O . GLU A 1 170 ? -3.091 8.306 -40.520 1.00 54.47 170 GLU A O 1
ATOM 1360 N N . LEU A 1 171 ? -5.212 7.908 -39.853 1.00 41.81 171 LEU A N 1
ATOM 1361 C CA . LEU A 1 171 ? -5.630 9.267 -39.470 1.00 41.81 171 LEU A CA 1
ATOM 1362 C C . LEU A 1 171 ? -6.946 9.236 -38.678 1.00 41.81 171 LEU A C 1
ATOM 1364 O O . LEU A 1 171 ? -7.935 8.653 -39.176 1.00 41.81 171 LEU A O 1
#

Foldseek 3Di:
DDDDDDCPDPVNVVVVPPPPVVVVVVPPDDPPPPPVVVVCCVVVVVVVVVVVVVVVVVVVVVVPPPDDDPDPDDVVNVVVVVVVVVVVVVVVVVVVVVVVVVVVCVVVVVVVVVVVVVVVVVVVVVVVVVVVVVVVVVVVVVVVVCVVDPDDDDDDDDDDDPCPVVVPPDD

pLDDT: mean 73.75, std 14.62, range [41.81, 97.19]